Protein AF-A0A8J9X4F5-F1 (afdb_monomer_lite)

Foldseek 3Di:
DDLVVLCVVVVLVVLLVVLVQQVLCVVLQNHPVVVVVCVVVCVVVCVVVVCVVCVVCCVVPPSVVCSVCSVVVSNVSSVLSNVFLVSLQVQLVVLVVVLCVQVVVQDADPVPRDRPSVVCVVPSVVSNVVSNVRSVVSVVSND

pLDDT: mean 89.11, std 5.98, range [50.62, 97.0]

Secondary structure (DSSP, 8-state):
--HHHHHHHTTHHHHHHHTTHHHHHHHTT--HHHHHHHHHHHHHTTHHHHHHHTHHHIIIIIHHHHHHHHHHHHHHHHHHHHH-HHHHHHHHHHHHHHHHHHHHTT-EETTTTEEHHHHHHHHHHHHHHHHHHHHHHHHHT--

Radius of gyration: 16.72 Å; chains: 1; bounding box: 40×34×39 Å

Structure (mmCIF, N/CA/C/O backbone):
data_AF-A0A8J9X4F5-F1
#
_entry.id   AF-A0A8J9X4F5-F1
#
loop_
_atom_site.group_PDB
_atom_site.id
_atom_site.type_symbol
_atom_site.label_atom_id
_atom_site.label_alt_id
_atom_site.label_comp_id
_atom_site.label_asym_id
_atom_site.label_entity_id
_atom_site.label_seq_id
_atom_site.pdbx_PDB_ins_code
_atom_site.Cartn_x
_atom_site.Cartn_y
_atom_site.Cartn_z
_atom_site.occupancy
_atom_site.B_iso_or_equiv
_atom_site.auth_seq_id
_atom_site.auth_comp_id
_atom_site.auth_asym_id
_atom_site.auth_atom_id
_atom_site.pdbx_PDB_model_num
ATOM 1 N N . TYR A 1 1 ? 4.620 7.324 -18.642 1.00 80.81 1 TYR A N 1
ATOM 2 C CA . TYR A 1 1 ? 3.448 6.497 -18.286 1.00 80.81 1 TYR A CA 1
ATOM 3 C C . TYR A 1 1 ? 2.284 7.419 -17.919 1.00 80.81 1 TYR A C 1
ATOM 5 O O . TYR A 1 1 ? 2.512 8.360 -17.171 1.00 80.81 1 TYR A O 1
ATOM 13 N N . ASN A 1 2 ? 1.078 7.245 -18.479 1.00 90.19 2 ASN A N 1
ATOM 14 C CA . ASN A 1 2 ? -0.061 8.131 -18.171 1.00 90.19 2 ASN A CA 1
ATOM 15 C C . ASN A 1 2 ? -0.942 7.492 -17.089 1.00 90.19 2 ASN A C 1
ATOM 17 O O . ASN A 1 2 ? -1.823 6.689 -17.395 1.00 90.19 2 ASN A O 1
ATOM 21 N N . VAL A 1 3 ? -0.678 7.865 -15.834 1.00 90.19 3 VAL A N 1
ATOM 22 C CA . VAL A 1 3 ? -1.366 7.342 -14.645 1.00 90.19 3 VAL A CA 1
ATOM 23 C C . VAL A 1 3 ? -2.875 7.555 -14.731 1.00 90.19 3 VAL A C 1
ATOM 25 O O . VAL A 1 3 ? -3.630 6.604 -14.577 1.00 90.19 3 VAL A O 1
ATOM 28 N N . VAL A 1 4 ? -3.317 8.778 -15.036 1.00 93.31 4 VAL A N 1
ATOM 29 C CA . VAL A 1 4 ? -4.745 9.140 -15.046 1.00 93.31 4 VAL A CA 1
ATOM 30 C C . VAL A 1 4 ? -5.511 8.330 -16.086 1.00 93.31 4 VAL A C 1
ATOM 32 O O . VAL A 1 4 ? -6.567 7.773 -15.788 1.00 93.31 4 VAL A O 1
ATOM 35 N N . ARG A 1 5 ? -4.963 8.225 -17.303 1.00 95.69 5 ARG A N 1
ATOM 36 C CA . ARG A 1 5 ? -5.553 7.401 -18.360 1.00 95.69 5 ARG A CA 1
ATOM 37 C C . ARG A 1 5 ? -5.651 5.947 -17.907 1.00 95.69 5 ARG A C 1
ATOM 39 O O . ARG A 1 5 ? -6.702 5.339 -18.076 1.00 95.69 5 ARG A O 1
ATOM 46 N N . ARG A 1 6 ? -4.589 5.400 -17.309 1.00 95.69 6 ARG A N 1
ATOM 47 C CA . ARG A 1 6 ? -4.550 3.974 -16.979 1.00 95.69 6 ARG A CA 1
ATOM 48 C C . ARG A 1 6 ? -5.432 3.594 -15.792 1.00 95.69 6 ARG A C 1
ATOM 50 O O . ARG A 1 6 ? -6.125 2.587 -15.857 1.00 95.69 6 ARG A O 1
ATOM 57 N N . VAL A 1 7 ? -5.479 4.437 -14.760 1.00 95.44 7 VAL A N 1
ATOM 58 C CA . VAL A 1 7 ? -6.414 4.313 -13.627 1.00 95.44 7 VAL A CA 1
ATOM 59 C C . VAL A 1 7 ? -7.860 4.242 -14.119 1.00 95.44 7 VAL A C 1
ATOM 61 O O . VAL A 1 7 ? -8.633 3.432 -13.614 1.00 95.44 7 VAL A O 1
ATOM 64 N N . ARG A 1 8 ? -8.209 5.052 -15.129 1.00 96.31 8 ARG A N 1
ATOM 65 C CA . ARG A 1 8 ? -9.531 5.031 -15.766 1.00 96.31 8 ARG A CA 1
ATOM 66 C C . ARG A 1 8 ? -9.764 3.759 -16.579 1.00 96.31 8 ARG A C 1
ATOM 68 O O . ARG A 1 8 ? -10.805 3.141 -16.427 1.00 96.31 8 ARG A O 1
ATOM 75 N N . GLU A 1 9 ? -8.822 3.369 -17.435 1.00 96.94 9 GLU A N 1
ATOM 76 C CA . GLU A 1 9 ? -8.951 2.166 -18.278 1.00 96.94 9 GLU A CA 1
ATOM 77 C C . GLU A 1 9 ? -9.101 0.876 -17.466 1.00 96.94 9 GLU A C 1
ATOM 79 O O . GLU A 1 9 ? -9.797 -0.041 -17.890 1.00 96.94 9 GLU A O 1
ATOM 84 N N . LEU A 1 10 ? -8.442 0.800 -16.310 1.00 97.00 10 LEU A N 1
ATOM 85 C CA . LEU A 1 10 ? -8.528 -0.338 -15.394 1.00 97.00 10 LEU A CA 1
ATOM 86 C C . LEU A 1 10 ? -9.693 -0.240 -14.401 1.00 97.00 10 LEU A C 1
ATOM 88 O O . LEU A 1 10 ? -9.881 -1.167 -13.607 1.00 97.00 10 LEU A O 1
ATOM 92 N N . ASP A 1 11 ? -10.432 0.870 -14.439 1.00 96.75 11 ASP A N 1
ATOM 93 C CA . ASP A 1 11 ? -11.507 1.211 -13.513 1.00 96.75 11 ASP A CA 1
ATOM 94 C C . ASP A 1 11 ? -11.106 1.034 -12.038 1.00 96.75 11 ASP A C 1
ATOM 96 O O . ASP A 1 11 ? -11.798 0.415 -11.232 1.00 96.75 11 ASP A O 1
ATOM 100 N N . LEU A 1 12 ? -9.919 1.530 -11.665 1.00 96.31 12 LEU A N 1
ATOM 101 C CA . LEU A 1 12 ? -9.377 1.263 -10.326 1.00 96.31 12 LEU A CA 1
ATOM 102 C C . LEU A 1 12 ? -10.188 1.930 -9.216 1.00 96.31 12 LEU A C 1
ATOM 104 O O . LEU A 1 12 ? -10.273 1.382 -8.118 1.00 96.31 12 LEU A O 1
ATOM 108 N N . LEU A 1 13 ? -10.786 3.092 -9.486 1.00 94.94 13 LEU A N 1
ATOM 109 C CA . LEU A 1 13 ? -11.647 3.774 -8.519 1.00 94.94 13 LEU A CA 1
ATOM 110 C C . LEU A 1 13 ? -12.957 3.007 -8.315 1.00 94.94 13 LEU A C 1
ATOM 112 O O . LEU A 1 13 ? -13.333 2.789 -7.165 1.00 94.94 13 LEU A O 1
ATOM 116 N N . GLY A 1 14 ? -13.587 2.531 -9.399 1.00 96.19 14 GLY A N 1
ATOM 117 C CA . GLY A 1 14 ? -14.762 1.659 -9.331 1.00 96.19 14 GLY A CA 1
ATOM 118 C C . GLY A 1 14 ? -14.458 0.393 -8.539 1.00 96.19 14 GLY A C 1
ATOM 119 O O . GLY A 1 14 ? -15.080 0.139 -7.514 1.00 96.19 14 GLY A O 1
ATOM 120 N N . LYS A 1 15 ? -13.374 -0.309 -8.884 1.00 96.12 15 LYS A N 1
ATOM 121 C CA . LYS A 1 15 ? -12.929 -1.505 -8.149 1.00 96.12 15 LYS A CA 1
ATOM 122 C C . LYS A 1 15 ? -12.611 -1.239 -6.679 1.00 96.12 15 LYS A C 1
ATOM 124 O O . LYS A 1 15 ? -12.865 -2.092 -5.838 1.00 96.12 15 LYS A O 1
ATOM 129 N N . THR A 1 16 ? -12.042 -0.083 -6.346 1.00 94.19 16 THR A N 1
ATOM 130 C CA . THR A 1 16 ? -11.773 0.288 -4.945 1.00 94.19 16 THR A CA 1
ATOM 131 C C . THR A 1 16 ? -13.079 0.462 -4.167 1.00 94.19 16 THR A C 1
ATOM 133 O O . THR A 1 16 ? -13.173 0.009 -3.022 1.00 94.19 16 THR A O 1
ATOM 136 N N . ALA A 1 17 ? -14.088 1.073 -4.795 1.00 95.19 17 ALA A N 1
ATOM 137 C CA . ALA A 1 17 ? -15.423 1.230 -4.230 1.00 95.19 17 ALA A CA 1
ATOM 138 C C . ALA A 1 17 ? -16.155 -0.117 -4.104 1.00 95.19 17 ALA A C 1
ATOM 140 O O . ALA A 1 17 ? -16.648 -0.429 -3.022 1.00 95.19 17 ALA A O 1
ATOM 141 N N . ASP A 1 18 ? -16.135 -0.954 -5.145 1.00 95.69 18 ASP A N 1
ATOM 142 C CA . ASP A 1 18 ? -16.759 -2.287 -5.162 1.00 95.69 18 ASP A CA 1
ATOM 143 C C . ASP A 1 18 ? -16.185 -3.210 -4.082 1.00 95.69 18 ASP A C 1
ATOM 145 O O . ASP A 1 18 ? -16.888 -4.020 -3.480 1.00 95.69 18 ASP A O 1
ATOM 149 N N . GLN A 1 19 ? -14.888 -3.073 -3.803 1.00 95.25 19 GLN A N 1
ATOM 150 C CA . GLN A 1 19 ? -14.208 -3.816 -2.744 1.00 95.25 19 GLN A CA 1
ATOM 151 C C . GLN A 1 19 ? -14.496 -3.264 -1.337 1.00 95.25 19 GLN A C 1
ATOM 153 O O . GLN A 1 19 ? -13.987 -3.818 -0.357 1.00 95.25 19 GLN A O 1
ATOM 158 N N . GLY A 1 20 ? -15.266 -2.178 -1.214 1.00 94.44 20 GLY A N 1
ATOM 159 C CA . GLY A 1 20 ? -15.635 -1.558 0.058 1.00 94.44 20 GLY A CA 1
ATOM 160 C C . GLY A 1 20 ? -14.434 -1.071 0.867 1.00 94.44 20 GLY A C 1
ATOM 161 O O . GLY A 1 20 ? -14.488 -1.073 2.095 1.00 94.44 20 GLY A O 1
ATOM 162 N N . ILE A 1 21 ? -13.327 -0.705 0.205 1.00 93.94 21 ILE A N 1
ATOM 163 C CA . ILE A 1 21 ? -12.062 -0.382 0.885 1.00 93.94 21 ILE A CA 1
ATOM 164 C C . ILE A 1 21 ? -12.246 0.778 1.868 1.00 93.94 21 ILE A C 1
ATOM 166 O O . ILE A 1 21 ? -11.809 0.669 3.010 1.00 93.94 21 ILE A O 1
ATOM 170 N N . LEU A 1 22 ? -12.941 1.845 1.458 1.00 91.56 22 LEU A N 1
ATOM 171 C CA . LEU A 1 22 ? -13.212 2.998 2.323 1.00 91.56 22 LEU A CA 1
ATOM 172 C C . LEU A 1 22 ? -14.022 2.602 3.562 1.00 91.56 22 LEU A C 1
ATOM 174 O O . LEU A 1 22 ? -13.587 2.862 4.678 1.00 91.56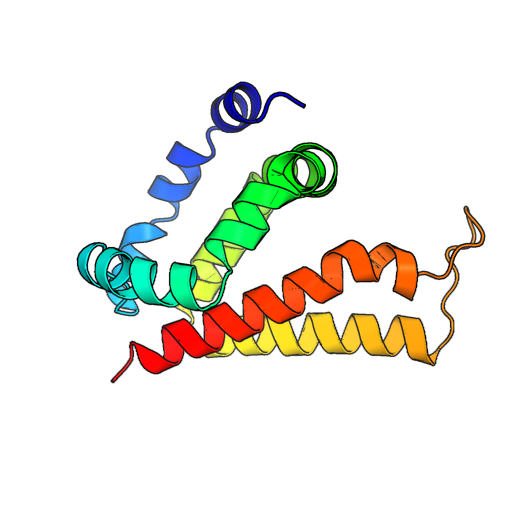 22 LEU A O 1
ATOM 178 N N . SER A 1 23 ? -15.132 1.883 3.387 1.00 93.75 23 SER A N 1
ATOM 179 C CA . SER A 1 23 ? -15.969 1.437 4.508 1.00 93.75 23 SER A CA 1
ATOM 180 C C . SER A 1 23 ? -15.222 0.506 5.466 1.00 93.75 23 SER A C 1
ATOM 182 O O . SER A 1 23 ? -15.431 0.554 6.675 1.00 93.75 23 SER A O 1
ATOM 184 N N . LYS A 1 24 ? -14.319 -0.338 4.951 1.00 94.12 24 LYS A N 1
ATOM 185 C CA . LYS A 1 24 ? -13.473 -1.196 5.788 1.00 94.12 24 LYS A CA 1
ATOM 186 C C . LYS A 1 24 ? -12.419 -0.398 6.552 1.00 94.12 24 LYS A C 1
ATOM 188 O O . LYS A 1 24 ? -12.166 -0.720 7.706 1.00 94.12 24 LYS A O 1
ATOM 193 N N . LEU A 1 25 ? -11.819 0.626 5.943 1.00 91.75 25 LEU A N 1
ATOM 194 C CA . LEU A 1 25 ? -10.881 1.520 6.632 1.00 91.75 25 LEU A CA 1
ATOM 195 C C . LEU A 1 25 ? -11.584 2.307 7.742 1.00 91.75 25 LEU A C 1
ATOM 197 O O . LEU A 1 25 ? -11.074 2.357 8.859 1.00 91.75 25 LEU A O 1
ATOM 201 N N . GLU A 1 26 ? -12.784 2.822 7.476 1.00 92.19 26 GLU A N 1
ATOM 202 C CA . GLU A 1 26 ? -13.626 3.472 8.485 1.00 92.19 26 GLU A CA 1
ATOM 203 C C . GLU A 1 26 ? -13.979 2.515 9.630 1.00 92.19 26 GLU A C 1
ATOM 205 O O . GLU A 1 26 ? -13.869 2.888 10.796 1.00 92.19 26 GLU A O 1
ATOM 210 N N . ALA A 1 27 ? -14.309 1.256 9.323 1.00 91.81 27 ALA A N 1
ATOM 211 C CA . ALA A 1 27 ? -14.551 0.221 10.330 1.00 91.81 27 ALA A CA 1
ATOM 212 C C . ALA A 1 27 ? -13.296 -0.145 11.148 1.00 91.81 27 ALA A C 1
ATOM 214 O O . ALA A 1 27 ? -13.418 -0.609 12.279 1.00 91.81 27 ALA A O 1
ATOM 215 N N . GLN A 1 28 ? -12.094 0.078 10.605 1.00 89.94 28 GLN A N 1
ATOM 216 C CA . GLN A 1 28 ? -10.826 -0.001 11.346 1.00 89.94 28 GLN A CA 1
ATOM 217 C C . GLN A 1 28 ? -10.462 1.325 12.039 1.00 89.94 28 GLN A C 1
ATOM 219 O O . GLN A 1 28 ? -9.343 1.492 12.519 1.00 89.94 28 GLN A O 1
ATOM 224 N N . GLY A 1 29 ? -11.388 2.283 12.088 1.00 87.75 29 GLY A N 1
ATOM 225 C CA . GLY A 1 29 ? -11.216 3.544 12.789 1.00 87.75 29 GLY A CA 1
ATOM 226 C C . GLY A 1 29 ? -10.477 4.615 11.996 1.00 87.75 29 GLY A C 1
ATOM 227 O O . GLY A 1 29 ? -10.181 5.649 12.587 1.00 87.75 29 GLY A O 1
ATOM 228 N N . LEU A 1 30 ? -10.186 4.420 10.703 1.00 90.00 30 LEU A N 1
ATOM 229 C CA . LEU A 1 30 ? -9.581 5.427 9.824 1.00 90.00 30 LEU A CA 1
ATOM 230 C C . LEU A 1 30 ? -10.672 6.170 9.034 1.00 90.00 30 LEU A C 1
ATOM 232 O O . LEU A 1 30 ? -10.936 5.862 7.874 1.00 90.00 30 LEU A O 1
ATOM 236 N N . SER A 1 31 ? -11.321 7.141 9.680 1.00 90.38 31 SER A N 1
ATOM 237 C CA . SER A 1 31 ? -12.282 8.035 9.022 1.00 90.38 31 SER A CA 1
ATOM 238 C C . SER A 1 31 ? -11.589 9.144 8.228 1.00 90.38 31 SER A C 1
ATOM 240 O O . SER A 1 31 ? -10.415 9.447 8.455 1.00 90.38 31 SER A O 1
ATOM 242 N N . LEU A 1 32 ? -12.334 9.803 7.335 1.00 88.94 32 LEU A N 1
ATOM 243 C CA . LEU A 1 32 ? -11.855 10.995 6.622 1.00 88.94 32 LEU A CA 1
ATOM 244 C C . LEU A 1 32 ? -11.375 12.091 7.585 1.00 88.94 32 LEU A C 1
ATOM 246 O O . LEU A 1 32 ? -10.305 12.656 7.384 1.00 88.94 32 LEU A O 1
ATOM 250 N N . GLU A 1 33 ? -12.110 12.322 8.675 1.00 89.69 33 GLU A N 1
ATOM 251 C CA . GLU A 1 33 ? -11.722 13.283 9.712 1.00 89.69 33 GLU A CA 1
ATOM 252 C C . GLU A 1 33 ? -10.369 12.922 10.344 1.00 89.69 33 GLU A C 1
ATOM 254 O O . GLU A 1 33 ? -9.494 13.777 10.485 1.00 89.69 33 GLU A O 1
ATOM 259 N N . LYS A 1 34 ? -10.143 11.644 10.676 1.00 89.38 34 LYS A N 1
ATOM 260 C CA . LYS A 1 34 ? -8.844 11.218 11.209 1.00 89.38 34 LYS A CA 1
ATOM 261 C C . LYS A 1 34 ? -7.728 11.348 10.177 1.00 89.38 34 LYS A C 1
ATOM 263 O O . LYS A 1 34 ? -6.613 11.704 10.548 1.00 89.38 34 LYS A O 1
ATOM 268 N N . ILE A 1 35 ? -8.002 11.095 8.896 1.00 87.62 35 ILE A N 1
ATOM 269 C CA . ILE A 1 35 ? -7.021 11.325 7.826 1.00 87.62 35 ILE A CA 1
ATOM 270 C C . ILE A 1 35 ? -6.607 12.799 7.812 1.00 87.62 35 ILE A C 1
ATOM 272 O O . ILE A 1 35 ? -5.410 13.080 7.831 1.00 87.62 35 ILE A O 1
ATOM 276 N N . GLU A 1 36 ? -7.561 13.733 7.857 1.00 89.06 36 GLU A N 1
ATOM 277 C CA . GLU A 1 36 ? -7.272 15.172 7.913 1.00 89.06 36 GLU A CA 1
ATOM 278 C C . GLU A 1 36 ? -6.428 15.552 9.137 1.00 89.06 36 GLU A C 1
ATOM 280 O O . GLU A 1 36 ? -5.492 16.342 9.017 1.00 89.06 36 GLU A O 1
ATOM 285 N N . GLN A 1 37 ? -6.684 14.936 10.294 1.00 90.06 37 GLN A N 1
ATOM 286 C CA . GLN A 1 37 ? -5.887 15.143 11.510 1.00 90.06 37 GLN A CA 1
ATOM 287 C C . GLN A 1 37 ? -4.464 14.565 11.412 1.00 90.06 37 GLN A C 1
ATOM 289 O O . GLN A 1 37 ? -3.540 15.084 12.044 1.00 90.06 37 GLN A O 1
ATOM 294 N N . ILE A 1 38 ? -4.262 13.511 10.615 1.00 88.25 38 ILE A N 1
ATOM 295 C CA . ILE A 1 38 ? -2.959 12.863 10.405 1.00 88.25 38 ILE A CA 1
ATOM 296 C C . ILE A 1 38 ? -2.112 13.619 9.366 1.00 88.25 38 ILE A C 1
ATOM 298 O O . ILE A 1 38 ? -0.882 13.606 9.464 1.00 88.25 38 ILE A O 1
ATOM 302 N N . LEU A 1 39 ? -2.725 14.323 8.404 1.00 89.00 39 LEU A N 1
ATOM 303 C CA . LEU A 1 39 ? -2.003 15.059 7.353 1.00 89.00 39 LEU A CA 1
ATOM 304 C C . LEU A 1 39 ? -0.911 16.008 7.900 1.00 89.00 39 LEU A C 1
ATOM 306 O O . LEU A 1 39 ? 0.218 15.930 7.409 1.00 89.00 39 LEU A O 1
ATOM 310 N N . PRO A 1 40 ? -1.144 16.834 8.944 1.00 91.94 40 PRO A N 1
ATOM 311 C CA . PRO A 1 40 ? -0.093 17.666 9.535 1.00 91.94 40 PRO A CA 1
ATOM 312 C C . PRO A 1 40 ? 1.065 16.866 10.142 1.00 91.94 40 PRO A C 1
ATOM 314 O O . PRO A 1 40 ? 2.209 17.319 10.114 1.00 91.94 40 PRO A O 1
ATOM 317 N N . ALA A 1 41 ? 0.793 15.690 10.715 1.00 88.56 41 ALA A N 1
ATOM 318 C CA . ALA A 1 41 ? 1.835 14.820 11.256 1.00 88.56 41 ALA A CA 1
ATOM 319 C C . ALA A 1 41 ? 2.676 14.200 10.130 1.00 88.56 41 ALA A C 1
ATOM 321 O O . ALA A 1 41 ? 3.901 14.158 10.243 1.00 88.56 41 ALA A O 1
ATOM 322 N N . LEU A 1 42 ? 2.043 13.796 9.023 1.00 86.50 42 LEU A N 1
ATOM 323 C CA . LEU A 1 42 ? 2.733 13.310 7.823 1.00 86.50 42 LEU A CA 1
ATOM 324 C C . LEU A 1 42 ? 3.586 14.398 7.161 1.00 86.50 42 LEU A C 1
ATOM 326 O O . LEU A 1 42 ? 4.692 14.106 6.706 1.00 86.50 42 LEU A O 1
ATOM 330 N N . GLU A 1 43 ? 3.108 15.644 7.142 1.00 89.31 43 GLU A N 1
ATOM 331 C CA . GLU A 1 43 ? 3.886 16.796 6.675 1.00 89.31 43 GLU A CA 1
ATOM 332 C C . GLU A 1 43 ? 5.119 17.021 7.563 1.00 89.31 43 GLU A C 1
ATOM 334 O O . GLU A 1 43 ? 6.239 17.079 7.061 1.00 89.31 43 GLU A O 1
ATOM 339 N N . LYS A 1 44 ? 4.948 17.049 8.895 1.00 90.69 44 LYS A N 1
ATOM 340 C CA . LYS A 1 44 ? 6.063 17.195 9.855 1.00 90.69 44 LYS A CA 1
ATOM 341 C C . LYS A 1 44 ? 7.071 16.047 9.785 1.00 90.69 44 LYS A C 1
ATOM 343 O O . LYS A 1 44 ? 8.262 16.276 9.964 1.00 90.69 44 LYS A O 1
ATOM 348 N N . ALA A 1 45 ? 6.604 14.828 9.524 1.00 87.19 45 ALA A N 1
ATOM 349 C CA . ALA A 1 45 ? 7.454 13.659 9.308 1.00 87.19 45 ALA A CA 1
ATOM 350 C C . ALA A 1 45 ? 8.153 13.672 7.933 1.00 87.19 45 ALA A C 1
ATOM 352 O O . ALA A 1 45 ? 8.947 12.780 7.640 1.00 87.19 45 ALA A O 1
ATOM 353 N N . GLY A 1 46 ? 7.853 14.653 7.074 1.00 87.19 46 GLY A N 1
ATOM 354 C CA . GLY A 1 46 ? 8.425 14.782 5.737 1.00 87.19 46 GLY A CA 1
ATOM 355 C C . GLY A 1 46 ? 7.894 13.761 4.731 1.00 87.19 46 GLY A C 1
ATOM 356 O O . GLY A 1 46 ? 8.410 13.693 3.619 1.00 87.19 46 GLY A O 1
ATOM 357 N N . ALA A 1 47 ? 6.864 12.981 5.072 1.00 86.81 47 ALA A N 1
ATOM 358 C CA . ALA A 1 47 ? 6.323 11.941 4.199 1.00 86.81 47 ALA A CA 1
ATOM 359 C C . ALA A 1 47 ? 5.701 12.538 2.924 1.00 86.81 47 ALA A C 1
ATOM 361 O O . ALA A 1 47 ? 5.963 12.060 1.820 1.00 86.81 47 ALA A O 1
ATOM 362 N N . LEU A 1 48 ? 4.933 13.625 3.061 1.00 87.00 48 LEU A N 1
ATOM 363 C CA . LEU A 1 48 ? 4.316 14.320 1.925 1.00 87.00 48 LEU A CA 1
ATOM 364 C C . LEU A 1 48 ? 5.367 15.004 1.040 1.00 87.00 48 LEU A C 1
ATOM 366 O O . LEU A 1 48 ? 5.334 14.855 -0.181 1.00 87.00 48 LEU A O 1
ATOM 370 N N . SER A 1 49 ? 6.358 15.656 1.655 1.00 88.06 49 SER A N 1
ATOM 371 C CA . SER A 1 49 ? 7.520 16.218 0.955 1.00 88.06 49 SER A CA 1
ATOM 372 C C . SER A 1 49 ? 8.333 15.143 0.222 1.00 88.06 49 SER A C 1
ATOM 374 O O . SER A 1 49 ? 8.767 15.362 -0.906 1.00 88.06 49 SER A O 1
ATOM 376 N N . LEU A 1 50 ? 8.506 13.953 0.805 1.00 86.25 50 LEU A N 1
ATOM 377 C CA . LEU A 1 50 ? 9.200 12.838 0.160 1.00 86.25 50 LEU A CA 1
ATOM 378 C C . LEU A 1 50 ? 8.442 12.360 -1.081 1.00 86.25 50 LEU A C 1
ATOM 380 O O . LEU A 1 50 ? 9.054 12.187 -2.133 1.00 86.25 50 LEU A O 1
ATOM 384 N N . VAL A 1 51 ? 7.120 12.208 -1.008 1.00 85.44 51 VAL A N 1
ATOM 385 C CA . VAL A 1 51 ? 6.305 11.856 -2.182 1.00 85.44 51 VAL A CA 1
ATOM 386 C C . VAL A 1 51 ? 6.357 12.966 -3.235 1.00 85.44 51 VAL A C 1
ATOM 388 O O . VAL A 1 51 ? 6.593 12.680 -4.409 1.00 85.44 51 VAL A O 1
ATOM 391 N N . GLY A 1 52 ? 6.197 14.226 -2.822 1.00 86.38 52 GLY A N 1
ATOM 392 C CA . GLY A 1 52 ? 6.222 15.400 -3.697 1.00 86.38 52 GLY A CA 1
ATOM 393 C C . GLY A 1 52 ? 7.546 15.572 -4.445 1.00 86.38 52 GLY A C 1
ATOM 394 O O . GLY A 1 52 ? 7.554 15.752 -5.661 1.00 86.38 52 GLY A O 1
ATOM 395 N N . ASN A 1 53 ? 8.670 15.426 -3.745 1.00 91.25 53 ASN A N 1
ATOM 396 C CA . ASN A 1 53 ? 10.007 15.596 -4.317 1.00 91.25 53 ASN A CA 1
ATOM 397 C C . ASN A 1 53 ? 10.444 14.407 -5.186 1.00 91.25 53 ASN A C 1
ATOM 399 O O . ASN A 1 53 ? 11.316 14.557 -6.037 1.00 91.25 53 ASN A O 1
ATOM 403 N N . ASN A 1 54 ? 9.833 13.230 -5.008 1.00 87.94 54 ASN A N 1
ATOM 404 C CA . ASN A 1 54 ? 10.172 12.017 -5.758 1.00 87.94 54 ASN A CA 1
ATOM 405 C C . ASN A 1 54 ? 9.095 11.615 -6.778 1.00 87.94 54 ASN A C 1
ATOM 407 O O . ASN A 1 54 ? 9.127 10.494 -7.287 1.00 87.94 54 ASN A O 1
ATOM 411 N N . GLN A 1 55 ? 8.160 12.508 -7.126 1.00 84.81 55 GLN A N 1
ATOM 412 C CA . GLN A 1 55 ? 7.055 12.212 -8.049 1.00 84.81 55 GLN A CA 1
ATOM 413 C C . GLN A 1 55 ? 7.520 11.558 -9.354 1.00 84.81 55 GLN A C 1
ATOM 415 O O . GLN A 1 55 ? 6.909 10.595 -9.809 1.00 84.81 55 GLN A O 1
ATOM 420 N N . GLN A 1 56 ? 8.624 12.027 -9.939 1.00 85.94 56 GLN A N 1
ATOM 421 C CA . GLN A 1 56 ? 9.139 11.469 -11.189 1.00 85.94 56 GLN A CA 1
ATOM 422 C C . GLN A 1 56 ? 9.620 10.018 -11.036 1.00 85.94 56 GLN A C 1
ATOM 424 O O . GLN A 1 56 ? 9.358 9.190 -11.911 1.00 85.94 56 GLN A O 1
ATOM 429 N N . LEU A 1 57 ? 10.274 9.696 -9.916 1.00 84.44 57 LEU A N 1
ATOM 430 C CA . LEU A 1 57 ? 10.704 8.333 -9.594 1.00 84.44 57 LEU A CA 1
ATOM 431 C C . LEU A 1 57 ? 9.502 7.433 -9.299 1.00 84.44 57 LEU A C 1
ATOM 433 O O . LEU A 1 57 ? 9.446 6.307 -9.784 1.00 84.44 57 LEU A O 1
ATOM 437 N N . LEU A 1 58 ? 8.503 7.940 -8.577 1.00 83.19 58 LEU A N 1
ATOM 438 C CA . LEU A 1 58 ? 7.282 7.194 -8.274 1.00 83.19 58 LEU A CA 1
ATOM 439 C C . LEU A 1 58 ? 6.472 6.900 -9.544 1.00 83.19 58 LEU A C 1
ATOM 441 O O . LEU A 1 58 ? 6.064 5.762 -9.761 1.00 83.19 58 LEU A O 1
ATOM 445 N N . VAL A 1 59 ? 6.279 7.898 -10.411 1.00 85.44 59 VAL A N 1
ATOM 446 C CA . VAL A 1 59 ? 5.486 7.772 -11.645 1.00 85.44 59 VAL A CA 1
ATOM 447 C C . VAL A 1 59 ? 6.170 6.890 -12.688 1.00 85.44 59 VAL A C 1
ATOM 449 O O . VAL A 1 59 ? 5.490 6.150 -13.397 1.00 85.44 59 VAL A O 1
ATOM 452 N N . ASN A 1 60 ? 7.497 6.949 -12.808 1.00 84.56 60 ASN A N 1
ATOM 453 C CA . ASN A 1 60 ? 8.206 6.167 -13.822 1.00 84.56 60 ASN A CA 1
ATOM 454 C C . ASN A 1 60 ? 8.686 4.805 -13.311 1.00 84.56 60 ASN A C 1
ATOM 456 O O . ASN A 1 60 ? 8.776 3.875 -14.105 1.00 84.56 60 ASN A O 1
ATOM 460 N N . GLY A 1 61 ? 8.979 4.679 -12.015 1.00 82.19 61 GLY A N 1
ATOM 461 C CA . GLY A 1 61 ? 9.467 3.441 -11.410 1.00 82.19 61 GLY A CA 1
ATOM 462 C C . GLY A 1 61 ? 8.344 2.555 -10.883 1.00 82.19 61 GLY A C 1
ATOM 463 O O . GLY A 1 61 ? 8.208 1.410 -11.301 1.00 82.19 61 GLY A O 1
ATOM 464 N N . LEU A 1 62 ? 7.519 3.081 -9.974 1.00 81.06 62 LEU A N 1
ATOM 465 C CA . LEU A 1 62 ? 6.553 2.264 -9.229 1.00 81.06 62 LEU A CA 1
ATOM 466 C C . LEU A 1 62 ? 5.161 2.237 -9.859 1.00 81.06 62 LEU A C 1
ATOM 468 O O . LEU A 1 62 ? 4.493 1.205 -9.828 1.00 81.06 62 LEU A O 1
ATOM 472 N N . ALA A 1 63 ? 4.712 3.350 -10.440 1.00 87.50 63 ALA A N 1
ATOM 473 C CA . ALA A 1 63 ? 3.345 3.475 -10.930 1.00 87.50 63 ALA A CA 1
ATOM 474 C C . ALA A 1 63 ? 2.953 2.412 -11.974 1.00 87.50 63 ALA A C 1
ATOM 476 O O . ALA A 1 63 ? 1.831 1.922 -11.867 1.00 87.50 63 ALA A O 1
ATOM 477 N N . PRO A 1 64 ? 3.815 1.984 -12.923 1.00 89.12 64 PRO A N 1
ATOM 478 C CA . PRO A 1 64 ? 3.472 0.891 -13.832 1.00 89.12 64 PRO A CA 1
ATOM 479 C C . PRO A 1 64 ? 3.157 -0.410 -13.085 1.00 89.12 64 PRO A C 1
ATOM 481 O O . PRO A 1 64 ? 2.134 -1.032 -13.341 1.00 89.12 64 PRO A O 1
ATOM 484 N N . VAL A 1 65 ? 3.987 -0.785 -12.109 1.00 87.12 65 VAL A N 1
ATOM 485 C CA . VAL A 1 65 ? 3.816 -2.027 -11.339 1.00 87.12 65 VAL A CA 1
ATOM 486 C C . VAL A 1 65 ? 2.574 -1.952 -10.451 1.00 87.12 65 VAL A C 1
ATOM 488 O O . VAL A 1 65 ? 1.749 -2.864 -10.456 1.00 87.12 65 VAL A O 1
ATOM 491 N N . VAL A 1 66 ? 2.404 -0.846 -9.724 1.00 86.94 66 VAL A N 1
ATOM 492 C CA . VAL A 1 66 ? 1.295 -0.677 -8.775 1.00 86.94 66 VAL A CA 1
ATOM 493 C C . VAL A 1 66 ? -0.048 -0.585 -9.497 1.00 86.94 66 VAL A C 1
ATOM 495 O O . VAL A 1 66 ? -1.003 -1.224 -9.071 1.00 86.94 66 VAL A O 1
ATOM 498 N N . ILE A 1 67 ? -0.144 0.177 -10.590 1.00 94.00 67 ILE A N 1
ATOM 499 C CA . ILE A 1 67 ? -1.421 0.407 -11.283 1.00 94.00 67 ILE A CA 1
ATOM 500 C C . ILE A 1 67 ? -1.815 -0.794 -12.138 1.00 94.00 67 ILE A C 1
ATOM 502 O O . ILE A 1 67 ? -2.975 -1.191 -12.089 1.00 94.00 67 ILE A O 1
ATOM 506 N N . GLU A 1 68 ? -0.886 -1.410 -12.872 1.00 92.69 68 GLU A N 1
ATOM 507 C CA . GLU A 1 68 ? -1.206 -2.617 -13.650 1.00 92.69 68 GLU A CA 1
ATOM 508 C C . GLU A 1 68 ? -1.456 -3.829 -12.739 1.00 92.69 68 GLU A C 1
ATOM 510 O O . GLU A 1 68 ? -2.282 -4.681 -13.059 1.00 92.69 68 GLU A O 1
ATOM 515 N N . GLY A 1 69 ? -0.793 -3.895 -11.578 1.00 91.19 69 GLY A N 1
ATOM 516 C CA . GLY A 1 69 ? -1.023 -4.924 -10.561 1.00 91.19 69 GLY A CA 1
ATOM 517 C C . GLY A 1 69 ? -2.267 -4.688 -9.697 1.00 91.19 69 GLY A C 1
ATOM 518 O O . GLY A 1 69 ? -2.786 -5.635 -9.102 1.00 91.19 69 GLY A O 1
ATOM 519 N N . ALA A 1 70 ? -2.789 -3.457 -9.641 1.00 93.50 70 ALA A N 1
ATOM 520 C CA . ALA A 1 70 ? -3.910 -3.081 -8.779 1.00 93.50 70 ALA A CA 1
ATOM 521 C C . ALA A 1 70 ? -5.151 -3.983 -8.918 1.00 93.50 70 ALA A 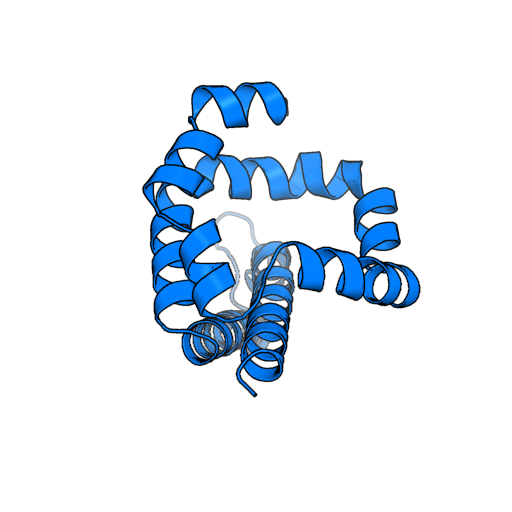C 1
ATOM 523 O O . ALA A 1 70 ? -5.711 -4.335 -7.887 1.00 93.50 70 ALA A O 1
ATOM 524 N N . PRO A 1 71 ? -5.585 -4.442 -10.109 1.00 93.62 71 PRO A N 1
ATOM 525 C CA . PRO A 1 71 ? -6.730 -5.348 -10.213 1.00 93.62 71 PRO A CA 1
ATOM 526 C C . PRO A 1 71 ? -6.593 -6.642 -9.393 1.00 93.62 71 PRO A C 1
ATOM 528 O O . PRO A 1 71 ? -7.600 -7.168 -8.929 1.00 93.62 71 PRO A O 1
ATOM 531 N N . ILE A 1 72 ? -5.366 -7.136 -9.204 1.00 93.25 72 ILE A N 1
ATOM 532 C CA . ILE A 1 72 ? -5.059 -8.327 -8.398 1.00 93.25 72 ILE A CA 1
ATOM 533 C C . ILE A 1 72 ? -4.802 -7.937 -6.937 1.00 93.25 72 ILE A C 1
ATOM 535 O O . ILE A 1 72 ? -5.214 -8.643 -6.019 1.00 93.25 72 ILE A O 1
ATOM 539 N N . LEU A 1 73 ? -4.138 -6.801 -6.710 1.00 90.81 73 LEU A N 1
ATOM 540 C CA . LEU A 1 73 ? -3.761 -6.347 -5.371 1.00 90.81 73 LEU A CA 1
ATOM 541 C C . LEU A 1 73 ? -4.938 -5.761 -4.580 1.00 90.81 73 LEU A C 1
ATOM 543 O O . LEU A 1 73 ? -4.990 -5.943 -3.370 1.00 90.81 73 LEU A O 1
ATOM 547 N N . LEU A 1 74 ? -5.896 -5.089 -5.225 1.00 93.88 74 LEU A N 1
ATOM 548 C CA . LEU A 1 74 ? -7.032 -4.435 -4.560 1.00 93.88 74 LEU A CA 1
ATOM 549 C C . LEU A 1 74 ? -7.883 -5.415 -3.727 1.00 93.88 74 LEU A C 1
ATOM 551 O O . LEU A 1 74 ? -8.152 -5.093 -2.568 1.00 93.88 74 LEU A O 1
ATOM 555 N N . PRO A 1 75 ? -8.258 -6.615 -4.223 1.00 94.06 75 PRO A N 1
ATOM 556 C CA . PRO A 1 75 ? -8.916 -7.623 -3.390 1.00 94.06 75 PRO A CA 1
ATOM 557 C C . PRO A 1 75 ? -8.075 -8.054 -2.181 1.00 94.06 75 PRO A C 1
ATOM 559 O O . PRO A 1 75 ? -8.610 -8.197 -1.083 1.00 94.06 75 PRO A O 1
ATOM 562 N N . LEU A 1 76 ? -6.758 -8.219 -2.353 1.00 92.06 76 LEU A N 1
ATOM 563 C CA . LEU A 1 76 ? -5.849 -8.611 -1.268 1.00 92.06 76 LEU A CA 1
ATOM 564 C C . LEU A 1 76 ? -5.734 -7.516 -0.205 1.00 92.06 76 LEU A C 1
ATOM 566 O O . LEU A 1 76 ? -5.820 -7.804 0.985 1.00 92.06 76 LEU A O 1
ATOM 570 N N . VAL A 1 77 ? -5.602 -6.258 -0.627 1.00 91.94 77 VAL A N 1
ATOM 571 C CA . VAL A 1 77 ? -5.585 -5.095 0.268 1.00 91.94 77 VAL A CA 1
ATOM 572 C C . VAL A 1 77 ? -6.920 -4.978 1.002 1.00 91.94 77 VAL A C 1
ATOM 574 O O . VAL A 1 77 ? -6.938 -4.822 2.218 1.00 91.94 77 VAL A O 1
ATOM 577 N N . SER A 1 78 ? -8.044 -5.132 0.301 1.00 94.81 78 SER A N 1
ATOM 578 C CA . SER A 1 78 ? -9.376 -5.119 0.913 1.00 94.81 78 SER A CA 1
ATOM 579 C C . SER A 1 78 ? -9.567 -6.247 1.938 1.00 94.81 78 SER A C 1
ATOM 581 O O . SER A 1 78 ? -10.188 -6.044 2.988 1.00 94.81 78 SER A O 1
ATOM 583 N N . ALA A 1 79 ? -9.025 -7.438 1.671 1.00 94.00 79 ALA A N 1
ATOM 584 C CA . ALA A 1 79 ? -9.018 -8.547 2.622 1.00 94.00 79 ALA A CA 1
ATOM 585 C C . ALA A 1 79 ? -8.121 -8.249 3.835 1.00 94.00 79 ALA A C 1
ATOM 587 O O . ALA A 1 79 ? -8.546 -8.457 4.970 1.00 94.00 79 ALA A O 1
ATOM 588 N N . ALA A 1 80 ? -6.924 -7.700 3.610 1.00 93.44 80 ALA A N 1
ATOM 589 C CA . ALA A 1 80 ? -5.990 -7.327 4.669 1.00 93.44 80 ALA A CA 1
ATOM 590 C C . ALA A 1 80 ? -6.571 -6.252 5.601 1.00 93.44 80 ALA A C 1
ATOM 592 O O . ALA A 1 80 ? -6.501 -6.403 6.817 1.00 93.44 80 ALA A O 1
ATOM 593 N N . ILE A 1 81 ? -7.225 -5.219 5.056 1.00 93.75 81 ILE A N 1
ATOM 594 C CA . ILE A 1 81 ? -7.925 -4.200 5.858 1.00 93.75 81 ILE A CA 1
ATOM 595 C C . ILE A 1 81 ? -9.030 -4.846 6.699 1.00 93.75 81 ILE A C 1
ATOM 597 O O . ILE A 1 81 ? -9.163 -4.528 7.878 1.00 93.75 81 ILE A O 1
ATOM 601 N N . GLY A 1 82 ? -9.790 -5.785 6.126 1.00 91.88 82 GLY A N 1
ATOM 602 C CA . GLY A 1 82 ? -10.819 -6.524 6.862 1.00 91.88 82 GLY A CA 1
ATOM 603 C C . GLY A 1 82 ? -10.260 -7.379 8.007 1.00 91.88 82 GLY A C 1
ATOM 604 O O . GLY A 1 82 ? -10.873 -7.456 9.068 1.00 91.88 82 GLY A O 1
ATOM 605 N N . ALA A 1 83 ? -9.089 -7.988 7.814 1.00 93.12 83 ALA A N 1
ATOM 606 C CA . ALA A 1 83 ? -8.385 -8.751 8.847 1.00 93.12 83 ALA A CA 1
ATOM 607 C C . ALA A 1 83 ? -7.727 -7.854 9.918 1.00 93.12 83 ALA A C 1
ATOM 609 O O . ALA A 1 83 ? -7.481 -8.304 11.039 1.00 93.12 83 ALA A O 1
ATOM 610 N N . GLY A 1 84 ? -7.484 -6.581 9.596 1.00 91.94 84 GLY A N 1
ATOM 611 C CA . GLY A 1 84 ? -6.953 -5.577 10.508 1.00 91.94 84 GLY A CA 1
ATOM 612 C C . GLY A 1 84 ? -5.418 -5.573 10.602 1.00 91.94 84 GLY A C 1
ATOM 613 O O . GLY A 1 84 ? -4.727 -6.067 9.706 1.00 91.94 84 GLY A O 1
ATOM 614 N N . PRO A 1 85 ? -4.852 -5.015 11.690 1.00 93.44 85 PRO A N 1
ATOM 615 C CA . PRO A 1 85 ? -3.415 -4.737 11.801 1.00 93.44 85 PRO A CA 1
ATOM 616 C C . PRO A 1 85 ? -2.499 -5.951 11.598 1.00 93.44 85 PRO A C 1
ATOM 618 O O . PRO A 1 85 ? -1.419 -5.833 11.019 1.00 93.44 85 PRO A O 1
ATOM 621 N N . SER A 1 86 ? -2.928 -7.134 12.045 1.00 93.75 86 SER A N 1
ATOM 622 C CA . SER A 1 86 ? -2.134 -8.366 11.974 1.00 93.75 86 SER A CA 1
ATOM 623 C C . SER A 1 86 ? -1.807 -8.784 10.541 1.00 93.75 86 SER A C 1
ATOM 625 O O . SER A 1 86 ? -0.706 -9.272 10.297 1.00 93.75 86 SER A O 1
ATOM 627 N N . ALA A 1 87 ? -2.709 -8.554 9.582 1.00 94.44 87 ALA A N 1
ATOM 628 C CA . ALA A 1 87 ? -2.461 -8.872 8.178 1.00 94.44 87 ALA A CA 1
ATOM 629 C C . ALA A 1 87 ? -1.337 -8.008 7.590 1.00 94.44 87 ALA A C 1
ATOM 631 O O . ALA A 1 87 ? -0.496 -8.500 6.840 1.00 94.44 87 ALA A O 1
ATOM 632 N N . PHE A 1 88 ? -1.279 -6.738 7.984 1.00 94.44 88 PHE A N 1
ATOM 633 C CA . PHE A 1 88 ? -0.233 -5.817 7.557 1.00 94.44 88 PHE A CA 1
ATOM 634 C C . PHE A 1 88 ? 1.114 -6.114 8.226 1.00 94.44 88 PHE A C 1
ATOM 636 O O . PHE A 1 88 ? 2.148 -6.078 7.559 1.00 94.44 88 PHE A O 1
ATOM 643 N N . PHE A 1 89 ? 1.120 -6.508 9.503 1.00 95.00 89 PHE A N 1
ATOM 644 C CA . PHE A 1 89 ? 2.340 -7.006 10.147 1.00 95.00 89 PHE A CA 1
ATOM 645 C C . PHE A 1 89 ? 2.836 -8.315 9.528 1.00 95.00 89 PHE A C 1
ATOM 647 O O . PHE A 1 89 ? 4.038 -8.469 9.324 1.00 95.00 89 PHE A O 1
ATOM 654 N N . ALA A 1 90 ? 1.934 -9.233 9.172 1.00 94.69 90 ALA A N 1
ATOM 655 C CA . ALA A 1 90 ? 2.294 -10.462 8.472 1.00 94.69 90 ALA A CA 1
ATOM 656 C C . ALA A 1 90 ? 2.888 -10.168 7.087 1.00 94.69 90 ALA A C 1
ATOM 658 O O . ALA A 1 90 ? 3.908 -10.755 6.720 1.00 94.69 90 ALA A O 1
ATOM 659 N N . ALA A 1 91 ? 2.301 -9.224 6.345 1.00 93.44 91 ALA A N 1
ATOM 660 C CA . ALA A 1 91 ? 2.839 -8.771 5.068 1.00 93.44 91 ALA A CA 1
ATOM 661 C C . ALA A 1 91 ? 4.246 -8.176 5.233 1.00 93.44 91 ALA A C 1
ATOM 663 O O . ALA A 1 91 ? 5.153 -8.593 4.520 1.00 93.44 91 ALA A O 1
ATOM 664 N N . ALA A 1 92 ? 4.448 -7.297 6.222 1.00 94.12 92 ALA A N 1
ATOM 665 C CA . ALA A 1 92 ? 5.749 -6.698 6.517 1.00 94.12 92 ALA A CA 1
ATOM 666 C C . ALA A 1 92 ? 6.808 -7.738 6.913 1.00 94.12 92 ALA A C 1
ATOM 668 O O . ALA A 1 92 ? 7.925 -7.720 6.398 1.00 94.12 92 ALA A O 1
ATOM 669 N N . ALA A 1 93 ? 6.458 -8.670 7.803 1.00 94.62 93 ALA A N 1
ATOM 670 C CA . ALA A 1 93 ? 7.358 -9.739 8.224 1.00 94.62 93 ALA A CA 1
ATOM 671 C C . ALA A 1 93 ? 7.744 -10.638 7.042 1.00 94.62 93 ALA A C 1
ATOM 673 O O . ALA A 1 93 ? 8.911 -10.988 6.888 1.00 94.62 93 ALA A O 1
ATOM 674 N N . THR A 1 94 ? 6.780 -10.964 6.178 1.00 93.88 94 THR A N 1
ATOM 675 C CA . THR A 1 94 ? 7.009 -11.805 4.997 1.00 93.88 94 THR A CA 1
ATOM 676 C C . THR A 1 94 ? 7.898 -11.100 3.978 1.00 93.88 94 THR A C 1
ATOM 678 O O . THR A 1 94 ? 8.903 -11.667 3.555 1.00 93.88 94 THR A O 1
ATOM 681 N N . SER A 1 95 ? 7.581 -9.859 3.600 1.00 92.75 95 SER A N 1
ATOM 682 C CA . SER A 1 95 ? 8.384 -9.111 2.626 1.00 92.75 95 SER A CA 1
ATOM 683 C C . SER A 1 95 ? 9.796 -8.835 3.145 1.00 92.75 95 SER A C 1
ATOM 685 O O . SER A 1 95 ? 10.757 -8.988 2.393 1.00 92.75 95 SER A O 1
ATOM 687 N N . GLY A 1 96 ? 9.937 -8.519 4.436 1.00 92.31 96 GLY A N 1
ATOM 688 C CA . GLY A 1 96 ? 11.236 -8.325 5.077 1.00 92.31 96 GLY A CA 1
ATOM 689 C C . GLY A 1 96 ? 12.056 -9.615 5.160 1.00 92.31 96 GLY A C 1
ATOM 690 O O . GLY A 1 96 ? 13.259 -9.593 4.908 1.00 92.31 96 GLY A O 1
ATOM 691 N N . ALA A 1 97 ? 11.419 -10.753 5.453 1.00 92.94 97 ALA A N 1
ATOM 692 C CA . ALA A 1 97 ? 12.091 -12.051 5.488 1.00 92.94 97 ALA A CA 1
ATOM 693 C C . ALA A 1 97 ? 12.572 -12.494 4.100 1.00 92.94 97 ALA A C 1
ATOM 695 O O . ALA A 1 97 ? 13.683 -13.011 3.981 1.00 92.94 97 ALA A O 1
ATOM 696 N N . ILE A 1 98 ? 11.767 -12.267 3.055 1.00 92.69 98 ILE A N 1
ATOM 697 C CA . ILE A 1 98 ? 12.162 -12.547 1.667 1.00 92.69 98 ILE A CA 1
ATOM 698 C C . ILE A 1 98 ? 13.377 -11.695 1.292 1.00 92.69 98 ILE A C 1
ATOM 700 O O . ILE A 1 98 ? 14.364 -12.234 0.801 1.00 92.69 98 ILE A O 1
ATOM 704 N N . GLU A 1 99 ? 13.336 -10.393 1.571 1.00 89.50 99 GLU A N 1
ATOM 705 C CA . GLU A 1 99 ? 14.448 -9.484 1.279 1.00 89.50 99 GLU A CA 1
ATOM 706 C C . GLU A 1 99 ? 15.736 -9.917 1.994 1.00 89.50 99 GLU A C 1
ATOM 708 O O . GLU A 1 99 ? 16.781 -10.089 1.364 1.00 89.50 99 GLU A O 1
ATOM 713 N N . PHE A 1 100 ? 15.647 -10.189 3.300 1.00 89.50 100 PHE A N 1
ATOM 714 C CA . PHE A 1 100 ? 16.782 -10.670 4.086 1.00 89.50 100 PHE A CA 1
ATOM 715 C C . PHE A 1 100 ? 17.344 -11.983 3.537 1.00 89.50 100 PHE A C 1
ATOM 717 O O . PHE A 1 100 ? 18.558 -12.127 3.419 1.00 89.50 100 PHE A O 1
ATOM 724 N N . TYR A 1 101 ? 16.480 -12.931 3.169 1.00 91.56 101 TYR A N 1
ATOM 725 C CA . TYR A 1 101 ? 16.906 -14.198 2.584 1.00 91.56 101 TYR A CA 1
ATOM 726 C C . TYR A 1 101 ? 17.673 -13.993 1.271 1.00 91.56 101 TYR A C 1
ATOM 728 O O . TYR A 1 101 ? 18.734 -14.593 1.089 1.00 91.56 101 TYR A O 1
ATOM 736 N N . LEU A 1 102 ? 17.168 -13.135 0.379 1.00 90.12 102 LEU A N 1
ATOM 737 C CA . LEU A 1 102 ? 17.796 -12.854 -0.914 1.00 90.12 102 LEU A CA 1
ATOM 738 C C . LEU A 1 102 ? 19.175 -12.196 -0.757 1.00 90.12 102 LEU A C 1
ATOM 740 O O . LEU A 1 102 ? 20.113 -12.575 -1.460 1.00 90.12 102 LEU A O 1
ATOM 744 N N . LEU A 1 103 ? 19.306 -11.253 0.182 1.00 88.06 103 LEU A N 1
ATOM 745 C CA . LEU A 1 103 ? 20.568 -10.584 0.512 1.00 88.06 103 LEU A CA 1
ATOM 746 C C . LEU A 1 103 ? 21.563 -11.528 1.198 1.00 88.06 103 LEU A C 1
ATOM 748 O O . LEU A 1 103 ? 22.707 -11.638 0.764 1.00 88.06 103 LEU A O 1
ATOM 752 N N . ALA A 1 104 ? 21.135 -12.234 2.247 1.00 89.94 104 ALA A N 1
ATOM 753 C CA . ALA A 1 104 ? 22.010 -13.083 3.056 1.00 89.94 104 ALA A CA 1
ATOM 754 C C . ALA A 1 104 ? 22.580 -14.271 2.267 1.00 89.94 104 ALA A C 1
ATOM 756 O O . ALA A 1 104 ? 23.691 -14.719 2.545 1.00 89.94 104 ALA A O 1
ATOM 757 N N . ASN A 1 105 ? 21.837 -14.767 1.273 1.00 90.19 105 ASN A N 1
ATOM 758 C CA . ASN A 1 105 ? 22.258 -15.894 0.441 1.00 90.19 105 ASN A CA 1
ATOM 759 C C . ASN A 1 105 ? 22.872 -15.469 -0.901 1.00 90.19 105 ASN A C 1
ATOM 761 O O . ASN A 1 105 ? 23.160 -16.343 -1.714 1.00 90.19 105 ASN A O 1
ATOM 765 N N . ASN A 1 106 ? 23.079 -14.166 -1.143 1.00 84.75 106 ASN A N 1
ATOM 766 C CA . ASN A 1 106 ? 23.596 -13.630 -2.411 1.00 84.75 106 ASN A CA 1
ATOM 767 C C . ASN A 1 106 ? 22.890 -14.240 -3.633 1.00 84.75 106 ASN A C 1
ATOM 769 O O . ASN A 1 106 ? 23.531 -14.663 -4.592 1.00 84.75 106 ASN A O 1
ATOM 773 N N . VAL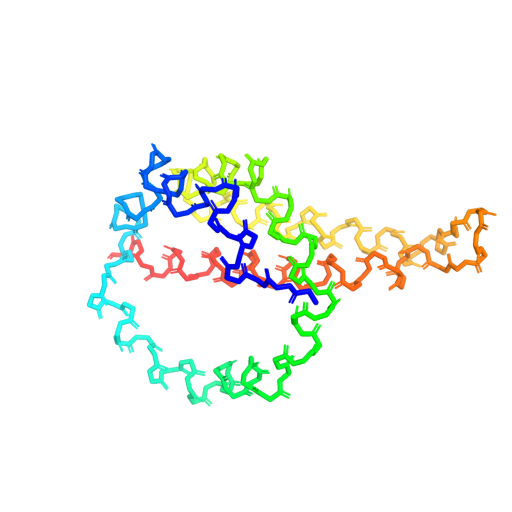 A 1 107 ? 21.559 -14.343 -3.576 1.00 86.06 107 VAL A N 1
ATOM 774 C CA . VAL A 1 107 ? 20.784 -14.951 -4.662 1.00 86.06 107 VAL A CA 1
ATOM 775 C C . VAL A 1 107 ? 20.940 -14.077 -5.902 1.00 86.06 107 VAL A C 1
ATOM 777 O O . VAL A 1 107 ? 20.600 -12.898 -5.869 1.00 86.06 107 VAL A O 1
ATOM 780 N N . GLU A 1 108 ? 21.439 -14.638 -6.998 1.00 86.88 108 GLU A N 1
ATOM 781 C CA . GLU A 1 108 ? 21.600 -13.934 -8.273 1.00 86.88 108 GLU A CA 1
ATOM 782 C C . GLU A 1 108 ? 20.490 -14.320 -9.249 1.00 86.88 108 GLU A C 1
ATOM 784 O O . GLU A 1 108 ? 20.043 -15.468 -9.283 1.00 86.88 108 GLU A O 1
ATOM 789 N N . ILE A 1 109 ? 20.044 -13.365 -10.072 1.00 80.50 109 ILE A N 1
ATOM 790 C CA . ILE A 1 109 ? 19.115 -13.662 -11.165 1.00 80.50 109 ILE A CA 1
ATOM 791 C C . ILE A 1 109 ? 19.928 -14.167 -12.370 1.00 80.50 109 ILE A C 1
ATOM 793 O O . ILE A 1 109 ? 20.625 -13.363 -12.998 1.00 80.50 109 ILE A O 1
ATOM 797 N N . PRO A 1 110 ? 19.809 -15.453 -12.766 1.00 76.56 110 PRO A N 1
ATOM 798 C CA . PRO A 1 110 ? 20.711 -16.078 -13.744 1.00 76.56 110 PRO A CA 1
ATOM 799 C C . PRO A 1 110 ? 20.691 -15.425 -15.131 1.00 76.56 110 PRO A C 1
ATOM 801 O O . PRO A 1 110 ? 21.652 -15.517 -15.883 1.00 76.56 110 PRO A O 1
ATOM 804 N N . LEU A 1 111 ? 19.581 -14.767 -15.477 1.00 78.12 111 LEU A N 1
ATOM 805 C CA . LEU A 1 111 ? 19.365 -14.127 -16.777 1.00 78.12 111 LEU A CA 1
ATOM 806 C C . LEU A 1 111 ? 20.089 -12.782 -16.930 1.00 78.12 111 LEU A C 1
ATOM 808 O O . LEU A 1 111 ? 20.333 -12.357 -18.054 1.00 78.12 111 LEU A O 1
ATOM 812 N N . ILE A 1 112 ? 20.389 -12.096 -15.823 1.00 79.19 112 ILE A N 1
ATOM 813 C CA . ILE A 1 112 ? 20.892 -10.709 -15.830 1.00 79.19 112 ILE A CA 1
ATOM 814 C C . ILE A 1 112 ? 22.103 -10.485 -14.914 1.00 79.19 112 ILE A C 1
ATOM 816 O O . ILE A 1 112 ? 22.630 -9.377 -14.887 1.00 79.19 112 ILE A O 1
ATOM 820 N N . GLY A 1 113 ? 22.554 -11.510 -14.178 1.00 78.50 113 GLY A N 1
ATOM 821 C CA . GLY A 1 113 ? 23.777 -11.464 -13.363 1.00 78.50 113 GLY A CA 1
ATOM 822 C C . GLY A 1 113 ? 23.750 -10.418 -12.246 1.00 78.50 113 GLY A C 1
ATOM 823 O O . GLY A 1 113 ? 24.794 -9.935 -11.822 1.00 78.50 113 GLY A O 1
ATOM 824 N N . LEU A 1 114 ? 22.554 -10.016 -11.813 1.00 81.88 114 LEU A N 1
ATOM 825 C CA . LEU A 1 114 ? 22.347 -8.998 -10.787 1.00 81.88 114 LEU A CA 1
ATOM 826 C C . LEU A 1 114 ? 21.866 -9.651 -9.485 1.00 81.88 114 LEU A C 1
ATOM 828 O O . LEU A 1 114 ? 21.050 -10.582 -9.549 1.00 81.88 114 LEU A O 1
ATOM 832 N N . PRO A 1 115 ? 22.299 -9.144 -8.313 1.00 83.06 115 PRO A N 1
ATOM 833 C CA . PRO A 1 115 ? 21.791 -9.610 -7.031 1.00 83.06 115 PRO A CA 1
ATOM 834 C C . PRO A 1 115 ? 20.273 -9.423 -6.957 1.00 83.06 115 PRO A C 1
ATOM 836 O O . PRO A 1 115 ? 19.756 -8.307 -7.066 1.00 83.06 115 PRO A O 1
ATOM 839 N N . ALA A 1 116 ? 19.553 -10.519 -6.741 1.00 83.19 116 ALA A N 1
ATOM 840 C CA . ALA A 1 116 ? 18.105 -10.538 -6.608 1.00 83.19 116 ALA A CA 1
ATOM 841 C C . ALA A 1 116 ? 17.654 -9.670 -5.427 1.00 83.19 116 ALA A C 1
ATOM 843 O O . ALA A 1 116 ? 16.660 -8.967 -5.554 1.00 83.19 116 ALA A O 1
ATOM 844 N N . GLY A 1 117 ? 18.417 -9.645 -4.328 1.00 78.31 117 GLY A N 1
ATOM 845 C CA . GLY A 1 117 ? 18.150 -8.753 -3.195 1.00 78.31 117 GLY A CA 1
ATOM 846 C C . GLY A 1 117 ? 18.175 -7.274 -3.588 1.00 78.31 117 GLY A C 1
ATOM 847 O O . GLY A 1 117 ? 17.278 -6.528 -3.241 1.00 78.31 117 GLY A O 1
ATOM 848 N N . VAL A 1 118 ? 19.120 -6.838 -4.424 1.00 79.12 118 VAL A N 1
ATOM 849 C CA . VAL A 1 118 ? 19.169 -5.430 -4.868 1.00 79.12 118 VAL A CA 1
ATOM 850 C C . VAL A 1 118 ? 18.004 -5.098 -5.805 1.00 79.12 118 VAL A C 1
ATOM 852 O O . VAL A 1 118 ? 17.413 -4.022 -5.714 1.00 79.12 118 VAL A O 1
ATOM 855 N N . LEU A 1 119 ? 17.650 -6.020 -6.700 1.00 80.62 119 LEU A N 1
ATOM 856 C CA . LEU A 1 119 ? 16.570 -5.809 -7.664 1.00 80.62 119 LEU A CA 1
ATOM 857 C C . LEU A 1 119 ? 15.184 -5.847 -7.023 1.00 80.62 119 LEU A C 1
ATOM 859 O O . LEU A 1 119 ? 14.372 -4.952 -7.257 1.00 80.62 119 LEU A O 1
ATOM 863 N N . PHE A 1 120 ? 14.909 -6.872 -6.220 1.00 82.94 120 PHE A N 1
ATOM 864 C CA . PHE A 1 120 ? 13.640 -6.999 -5.518 1.00 82.94 120 PHE A CA 1
ATOM 865 C C . PHE A 1 120 ? 13.557 -6.057 -4.322 1.00 82.94 120 PHE A C 1
ATOM 867 O O . PHE A 1 120 ? 12.452 -5.621 -4.013 1.00 82.94 120 PHE A O 1
ATOM 874 N N . GLY A 1 121 ? 14.678 -5.641 -3.73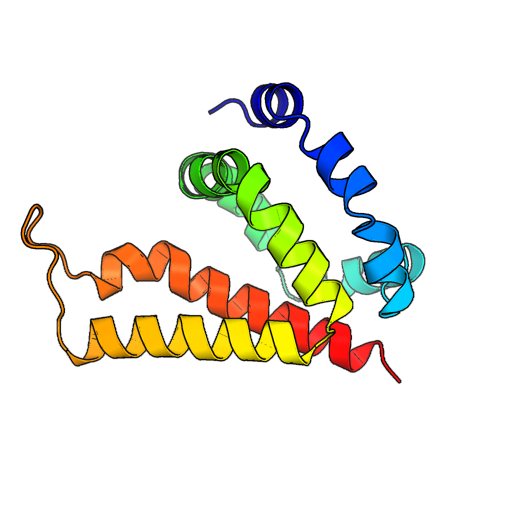3 1.00 80.31 121 GLY A N 1
ATOM 875 C CA . GLY A 1 121 ? 14.727 -4.662 -2.649 1.00 80.31 121 GLY A CA 1
ATOM 876 C C . GLY A 1 121 ? 14.099 -3.320 -3.015 1.00 80.31 121 GLY A C 1
ATOM 877 O O . GLY A 1 121 ? 13.466 -2.692 -2.167 1.00 80.31 121 GLY A O 1
ATOM 878 N N . LEU A 1 122 ? 14.131 -2.927 -4.296 1.00 79.31 122 LEU A N 1
ATOM 879 C CA . LEU A 1 122 ? 13.402 -1.752 -4.796 1.00 79.31 122 LEU A CA 1
ATOM 880 C C . LEU A 1 122 ? 11.879 -1.842 -4.602 1.00 79.31 122 LEU A C 1
ATOM 882 O O . LEU A 1 122 ? 11.210 -0.812 -4.560 1.00 79.31 122 LEU A O 1
ATOM 886 N N . LEU A 1 123 ? 11.328 -3.051 -4.478 1.00 82.19 123 LEU A N 1
ATOM 887 C CA . LEU A 1 123 ? 9.913 -3.301 -4.208 1.00 82.19 123 LEU A CA 1
ATOM 888 C C . LEU A 1 123 ? 9.681 -3.775 -2.767 1.00 82.19 123 LEU A C 1
ATOM 890 O O . LEU A 1 123 ? 8.787 -3.269 -2.089 1.00 82.19 123 LEU A O 1
ATOM 894 N N . LEU A 1 124 ? 10.479 -4.732 -2.292 1.00 87.69 124 LEU A N 1
ATOM 895 C CA . LEU A 1 124 ? 10.311 -5.396 -1.002 1.00 87.69 124 LEU A CA 1
ATOM 896 C C . L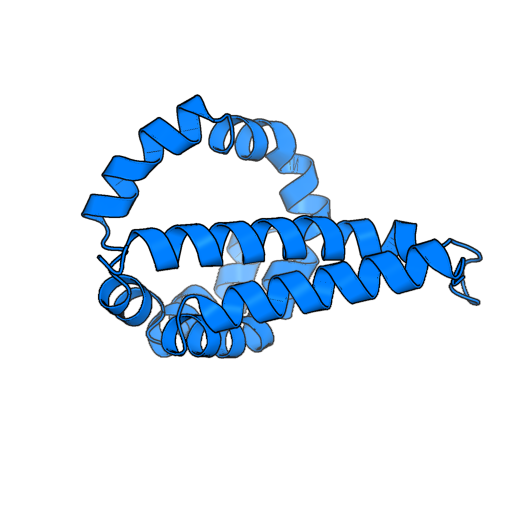EU A 1 124 ? 10.598 -4.465 0.174 1.00 87.69 124 LEU A C 1
ATOM 898 O O . LEU A 1 124 ? 9.874 -4.527 1.169 1.00 87.69 124 LEU A O 1
ATOM 902 N N . VAL A 1 125 ? 11.583 -3.565 0.069 1.00 87.19 125 VAL A N 1
ATOM 903 C CA . VAL A 1 125 ? 11.865 -2.599 1.142 1.00 87.19 125 VAL A CA 1
ATOM 904 C C . VAL A 1 125 ? 10.712 -1.597 1.289 1.00 87.19 125 VAL A C 1
ATOM 906 O O . VAL A 1 125 ? 10.156 -1.518 2.389 1.00 87.19 125 VAL A O 1
ATOM 909 N N . PRO A 1 126 ? 10.251 -0.897 0.228 1.00 84.94 126 PRO A N 1
ATOM 910 C CA . PRO A 1 126 ? 9.074 -0.036 0.337 1.00 84.94 126 PRO A CA 1
ATOM 911 C C . PRO A 1 126 ? 7.821 -0.781 0.799 1.00 84.94 126 PRO A C 1
ATOM 913 O O . PRO A 1 126 ? 7.075 -0.254 1.620 1.00 84.94 126 PRO A O 1
ATOM 916 N N . LEU A 1 127 ? 7.598 -2.012 0.323 1.00 88.44 127 LEU A N 1
ATOM 917 C CA . LEU A 1 127 ? 6.441 -2.816 0.717 1.00 88.44 127 LEU A CA 1
ATOM 918 C C . LEU A 1 127 ? 6.477 -3.189 2.204 1.00 88.44 127 LEU A C 1
ATOM 920 O O . LEU A 1 127 ? 5.445 -3.117 2.873 1.00 88.44 127 LEU A O 1
ATOM 924 N N . THR A 1 128 ? 7.653 -3.535 2.730 1.00 91.62 128 THR A N 1
ATOM 925 C CA . THR A 1 128 ? 7.849 -3.838 4.154 1.00 91.62 128 THR A CA 1
ATOM 926 C C . THR A 1 128 ? 7.532 -2.622 5.013 1.00 91.62 128 THR A C 1
ATOM 928 O O . THR A 1 128 ? 6.747 -2.722 5.955 1.00 91.62 128 THR A O 1
ATOM 931 N N . LEU A 1 129 ? 8.092 -1.462 4.659 1.00 90.31 129 LEU A N 1
ATOM 932 C CA . LEU A 1 129 ? 7.882 -0.216 5.396 1.00 90.31 129 LEU A CA 1
ATOM 933 C C . LEU A 1 129 ? 6.424 0.249 5.326 1.00 90.31 129 LEU A C 1
ATOM 935 O O . LEU A 1 129 ? 5.843 0.597 6.353 1.00 90.31 129 LEU A O 1
ATOM 939 N N . ALA A 1 130 ? 5.813 0.205 4.140 1.00 88.69 130 ALA A N 1
ATOM 940 C CA . ALA A 1 130 ? 4.414 0.576 3.952 1.00 88.69 130 ALA A CA 1
ATOM 941 C C . ALA A 1 130 ? 3.475 -0.352 4.734 1.00 88.69 130 ALA A C 1
ATOM 943 O O . ALA A 1 130 ? 2.552 0.124 5.392 1.00 88.69 130 ALA A O 1
ATOM 944 N N . SER A 1 131 ? 3.733 -1.663 4.718 1.00 93.00 131 SER A N 1
ATOM 945 C CA . SER A 1 131 ? 2.919 -2.642 5.447 1.00 93.00 131 SER A CA 1
ATOM 946 C C . SER A 1 131 ? 3.091 -2.500 6.959 1.00 93.00 131 SER A C 1
ATOM 948 O O . SER A 1 131 ? 2.103 -2.468 7.684 1.00 93.00 131 SER A O 1
ATOM 950 N N . ALA A 1 132 ? 4.318 -2.324 7.457 1.00 92.94 132 ALA A N 1
ATOM 951 C CA . ALA A 1 132 ? 4.557 -2.086 8.880 1.00 92.94 132 ALA A CA 1
ATOM 952 C C . ALA A 1 132 ? 3.892 -0.783 9.349 1.00 92.94 132 ALA A C 1
ATOM 954 O O . ALA A 1 132 ? 3.208 -0.775 10.372 1.00 92.94 132 ALA A O 1
ATOM 955 N N . GLY A 1 133 ? 4.030 0.297 8.573 1.00 88.81 133 GLY A N 1
ATOM 956 C CA . GLY A 1 133 ? 3.391 1.582 8.851 1.00 88.81 133 GLY A CA 1
ATOM 957 C C . GLY A 1 133 ? 1.866 1.489 8.861 1.00 88.81 133 GLY A C 1
ATOM 958 O O . GLY A 1 133 ? 1.235 1.992 9.786 1.00 88.81 133 GLY A O 1
ATOM 959 N N . ALA A 1 134 ? 1.272 0.785 7.892 1.00 89.06 134 ALA A N 1
ATOM 960 C CA . ALA A 1 134 ? -0.166 0.527 7.861 1.00 89.06 134 ALA A CA 1
ATOM 961 C C . ALA A 1 134 ? -0.629 -0.307 9.067 1.00 89.06 134 ALA A C 1
ATOM 963 O O . ALA A 1 134 ? -1.651 0.011 9.670 1.00 89.06 134 ALA A O 1
ATOM 964 N N . GLY A 1 135 ? 0.138 -1.327 9.467 1.00 90.56 135 GLY A N 1
ATOM 965 C CA . GLY A 1 135 ? -0.143 -2.127 10.661 1.00 90.56 135 GLY A CA 1
ATOM 966 C C . GLY A 1 135 ? -0.126 -1.292 11.942 1.00 90.56 135 GLY A C 1
ATOM 967 O O . GLY A 1 135 ? -1.071 -1.357 12.723 1.00 90.56 135 GLY A O 1
ATOM 968 N N . ILE A 1 136 ? 0.902 -0.457 12.127 1.00 90.19 136 ILE A N 1
ATOM 969 C CA . ILE A 1 136 ? 1.010 0.462 13.272 1.00 90.19 136 ILE A CA 1
ATOM 970 C C . ILE A 1 136 ? -0.145 1.464 13.271 1.00 90.19 136 ILE A C 1
ATOM 972 O O . ILE A 1 136 ? -0.795 1.639 14.299 1.00 90.19 136 ILE A O 1
ATOM 976 N N . ALA A 1 137 ? -0.429 2.088 12.124 1.00 86.50 137 ALA A N 1
ATOM 977 C CA . ALA A 1 137 ? -1.503 3.065 12.003 1.00 86.50 137 ALA A CA 1
ATOM 978 C C . ALA A 1 137 ? -2.854 2.436 12.361 1.00 86.50 137 ALA A C 1
ATOM 980 O O . ALA A 1 137 ? -3.528 2.923 13.261 1.00 86.50 137 ALA A O 1
ATOM 981 N N . LEU A 1 138 ? -3.215 1.306 11.746 1.00 88.62 138 LEU A N 1
ATOM 982 C CA . LEU A 1 138 ? -4.474 0.620 12.048 1.00 88.62 138 LEU A CA 1
ATOM 983 C C . LEU A 1 138 ? -4.538 0.117 13.497 1.00 88.62 138 LEU A C 1
ATOM 985 O O . LEU A 1 138 ? -5.611 0.131 14.090 1.00 88.62 138 LEU A O 1
ATOM 989 N N . ALA A 1 139 ? -3.416 -0.308 14.088 1.00 89.19 139 ALA A N 1
ATOM 990 C CA . ALA A 1 139 ? -3.380 -0.712 15.493 1.00 89.19 139 ALA A CA 1
ATOM 991 C C . ALA A 1 139 ? -3.648 0.474 16.427 1.00 89.19 139 ALA A C 1
ATOM 993 O O . ALA A 1 139 ? -4.458 0.347 17.336 1.00 89.19 139 ALA A O 1
ATOM 994 N N . SER A 1 140 ? -3.037 1.631 16.156 1.00 86.88 140 SER A N 1
ATOM 995 C CA . SER A 1 140 ? -3.218 2.856 16.952 1.00 86.88 140 SER A CA 1
ATOM 996 C C . SER A 1 140 ? -4.621 3.466 16.857 1.00 86.88 140 SER A C 1
ATOM 998 O O . SER A 1 140 ? -4.974 4.349 17.630 1.00 86.88 140 SER A O 1
ATOM 1000 N N . LEU A 1 141 ? -5.417 3.029 15.878 1.00 83.88 141 LEU A N 1
ATOM 1001 C CA . LEU A 1 141 ? -6.786 3.49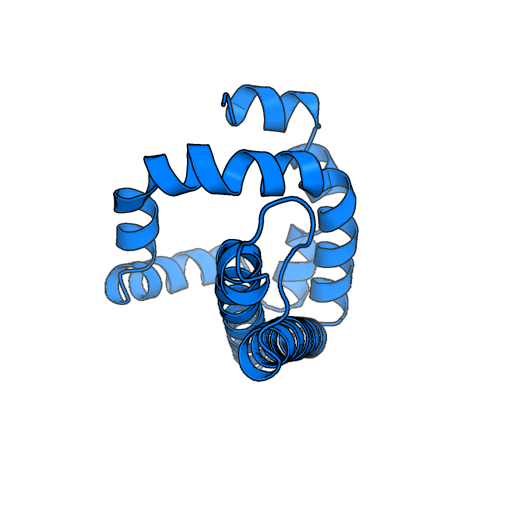1 15.661 1.00 83.88 141 LEU A CA 1
ATOM 1002 C C . LEU A 1 141 ? -7.835 2.596 16.324 1.00 83.88 141 LEU A C 1
ATOM 1004 O O . LEU A 1 141 ? -9.004 2.984 16.336 1.00 83.88 141 LEU A O 1
ATOM 1008 N N . LYS A 1 142 ? -7.427 1.423 16.827 1.00 68.81 142 LYS A N 1
ATOM 1009 C CA . LYS A 1 142 ? -8.302 0.390 17.395 1.00 68.81 142 LYS A CA 1
ATOM 1010 C C . LYS A 1 142 ? -8.448 0.486 18.924 1.00 68.81 142 LYS A C 1
ATOM 1012 O O . LYS A 1 142 ? -8.884 -0.483 19.542 1.00 68.81 142 LYS A O 1
ATOM 1017 N N . ASP A 1 143 ? -8.108 1.641 19.492 1.00 50.62 143 ASP A N 1
ATOM 1018 C CA . ASP A 1 143 ? -8.357 2.008 20.893 1.00 50.62 143 ASP A CA 1
ATOM 1019 C C . ASP A 1 143 ? -9.728 2.682 21.068 1.00 50.62 143 ASP A C 1
ATOM 1021 O O . ASP A 1 143 ? -10.058 3.590 20.263 1.00 50.62 143 ASP A O 1
#

Sequence (143 aa):
YNVVRRVRELDLLGKTADQGILSKLEAQGLSLEKIEQILPALEKAGALSLVGNNQQLLVNGLAPVVIEGAPILLPLVSAAIGAGPSAFFAAAATSGAIEFYLLANNVEIPLIGLPAGVLFGLLLVPLTLASAGAGIALASLKD

Organism: Phaeodactylum tricornutum (NCBI:txid2850)